Protein AF-A0A0Q5PT56-F1 (afdb_monomer_lite)

Sequence (85 aa):
MNLLLLLSALLSALTGVVSSVRVPEVSHAVAGSARVAGA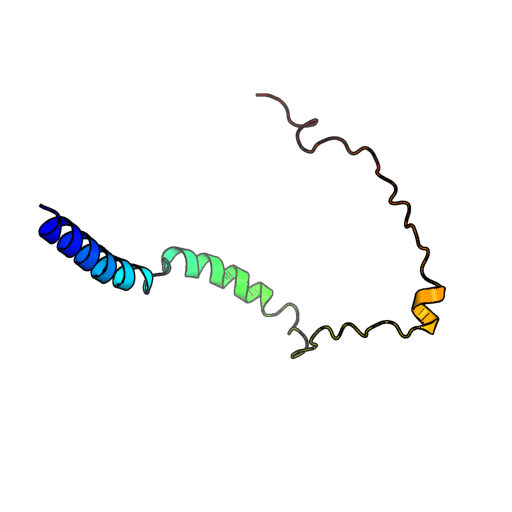AEARRPAATRRPVRGLPMLASLVAIPLSIVLPLRSREPLWANRRRE

Radius of gyration: 27.36 Å; chains: 1; bounding box: 53×58×51 Å

Structure (mmCIF, N/CA/C/O backbone):
data_AF-A0A0Q5PT56-F1
#
_entry.id   AF-A0A0Q5PT56-F1
#
loop_
_atom_site.group_PDB
_atom_site.id
_atom_site.type_symbol
_atom_site.label_atom_id
_atom_site.label_alt_id
_atom_site.label_comp_id
_atom_site.label_asym_id
_atom_site.label_entity_id
_atom_site.label_seq_id
_atom_site.pdbx_PDB_ins_code
_atom_site.Cartn_x
_atom_site.Cartn_y
_atom_site.Cartn_z
_atom_site.occupancy
_atom_site.B_iso_or_equiv
_atom_site.auth_seq_id
_atom_site.auth_comp_id
_atom_site.auth_asym_id
_atom_site.auth_atom_id
_atom_site.pdbx_PDB_model_num
ATOM 1 N N . MET A 1 1 ? -25.315 40.406 11.805 1.00 59.09 1 MET A N 1
ATOM 2 C CA . MET A 1 1 ? -25.595 38.951 11.806 1.00 59.09 1 MET A CA 1
ATOM 3 C C . MET A 1 1 ? -24.338 38.091 11.627 1.00 59.09 1 MET A C 1
ATOM 5 O O . MET A 1 1 ? -24.158 37.171 12.407 1.00 59.09 1 MET A O 1
ATOM 9 N N . ASN A 1 2 ? -23.424 38.407 10.696 1.00 72.75 2 ASN A N 1
ATOM 10 C CA . ASN A 1 2 ? -22.192 37.618 10.476 1.00 72.75 2 ASN A CA 1
ATOM 11 C C . ASN A 1 2 ? -21.182 37.604 11.638 1.00 72.75 2 ASN A C 1
ATOM 13 O O . ASN A 1 2 ? -20.478 36.618 11.817 1.00 72.75 2 ASN A O 1
ATOM 17 N N . LEU A 1 3 ? -21.107 38.672 12.437 1.00 85.81 3 LEU A N 1
ATOM 18 C CA . LEU A 1 3 ? -20.117 38.783 13.519 1.00 85.81 3 LEU A CA 1
ATOM 19 C C . LEU A 1 3 ? -20.387 37.783 14.658 1.00 85.81 3 LEU A C 1
ATOM 21 O O . LEU A 1 3 ? -19.462 37.178 15.188 1.00 85.81 3 LEU A O 1
ATOM 25 N N . LEU A 1 4 ? -21.666 37.538 14.966 1.00 92.06 4 LEU A N 1
ATOM 26 C CA . LEU A 1 4 ? -22.077 36.530 15.948 1.00 92.06 4 LEU A CA 1
ATOM 27 C C . LEU A 1 4 ? -21.792 35.107 15.451 1.00 92.06 4 LEU A C 1
ATOM 29 O O . LEU A 1 4 ? -21.340 34.272 16.228 1.00 92.06 4 LEU A O 1
ATOM 33 N N . LEU A 1 5 ? -21.982 34.849 14.150 1.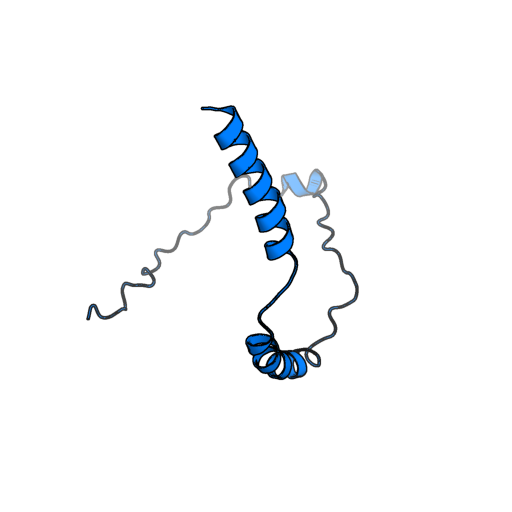00 87.62 5 LEU A N 1
ATOM 34 C CA . LEU A 1 5 ? -21.658 33.554 13.544 1.00 87.62 5 LEU A CA 1
ATOM 35 C C . LEU A 1 5 ? -20.150 33.277 13.592 1.00 87.62 5 LEU A C 1
ATOM 37 O O . LEU A 1 5 ? -19.743 32.197 14.014 1.00 87.62 5 LEU A O 1
ATOM 41 N N . LEU A 1 6 ? -19.321 34.271 13.262 1.00 88.06 6 LEU A N 1
ATOM 42 C CA . LEU A 1 6 ? -17.861 34.171 13.367 1.00 88.06 6 LEU A CA 1
ATOM 43 C C . LEU A 1 6 ? -17.396 33.909 14.805 1.00 88.06 6 LEU A C 1
ATOM 45 O O . LEU A 1 6 ? -16.564 33.031 15.025 1.00 88.06 6 LEU A O 1
ATOM 49 N N . LEU A 1 7 ? -17.967 34.615 15.785 1.00 88.19 7 LEU A N 1
ATOM 50 C CA . LEU A 1 7 ? -17.657 34.394 17.200 1.00 88.19 7 LEU A CA 1
ATOM 51 C C . LEU A 1 7 ? -18.082 32.998 17.673 1.00 88.19 7 LEU A C 1
ATOM 53 O O . LEU A 1 7 ? -17.319 32.336 18.375 1.00 88.19 7 LEU A O 1
ATOM 57 N N . SER A 1 8 ? -19.251 32.512 17.249 1.00 85.44 8 SER A N 1
ATOM 58 C CA . SER A 1 8 ? -19.713 31.161 17.593 1.00 85.44 8 SER A CA 1
ATOM 59 C C . SER A 1 8 ? -18.826 30.061 16.991 1.00 85.44 8 SER A C 1
ATOM 61 O O . SER A 1 8 ? -18.478 29.106 17.685 1.00 85.44 8 SER A O 1
ATOM 63 N N . ALA A 1 9 ? -18.375 30.227 15.742 1.00 85.75 9 ALA A N 1
ATOM 64 C CA . ALA A 1 9 ? -17.459 29.295 15.087 1.00 85.75 9 ALA A CA 1
ATOM 65 C C . ALA A 1 9 ? -16.080 29.278 15.766 1.00 85.75 9 ALA A C 1
ATOM 67 O O . ALA A 1 9 ? -15.503 28.210 15.970 1.00 85.75 9 ALA A O 1
ATOM 68 N N . LEU A 1 10 ? -15.576 30.448 16.174 1.00 85.81 10 LEU A N 1
ATOM 69 C CA . LEU A 1 10 ? -14.301 30.572 16.879 1.00 85.81 10 LEU A CA 1
ATOM 70 C C . LEU A 1 10 ? -14.346 29.890 18.255 1.00 85.81 10 LEU A C 1
ATOM 72 O O . LEU A 1 10 ? -13.438 29.134 18.600 1.00 85.81 10 LEU A O 1
ATOM 76 N N . LEU A 1 11 ? -15.422 30.105 19.017 1.00 84.88 11 LEU A N 1
ATOM 77 C CA . LEU A 1 11 ? -15.630 29.461 20.317 1.00 84.88 11 LEU A CA 1
ATOM 78 C C . LEU A 1 11 ? -15.787 27.939 20.179 1.00 84.88 11 LEU A C 1
ATOM 80 O O . LEU A 1 11 ? -15.223 27.191 20.981 1.00 84.88 11 LEU A O 1
ATOM 84 N N . SER A 1 12 ? -16.484 27.467 19.140 1.00 82.12 12 SER A N 1
ATOM 85 C CA . SER A 1 12 ? -16.619 26.036 18.838 1.00 82.12 12 SER A CA 1
ATOM 86 C C . SER A 1 12 ? -15.286 25.390 18.454 1.00 82.12 12 SER A C 1
ATOM 88 O O . SER A 1 12 ? -15.016 24.265 18.868 1.00 82.12 12 SER A O 1
ATOM 90 N N . ALA A 1 13 ? -14.439 26.078 17.684 1.00 79.56 13 ALA A N 1
ATOM 91 C CA . ALA A 1 13 ? -13.114 25.577 17.332 1.00 79.56 13 ALA A CA 1
ATOM 92 C C . ALA A 1 13 ? -12.197 25.512 18.563 1.00 79.56 13 ALA A C 1
ATOM 94 O O . ALA A 1 13 ? -11.518 24.509 18.777 1.00 79.56 13 ALA A O 1
ATOM 95 N N . LEU A 1 14 ? -12.221 26.542 19.415 1.00 80.50 14 LEU A N 1
ATOM 96 C CA . LEU A 1 14 ? -11.381 26.597 20.611 1.00 80.50 14 LEU A CA 1
ATOM 97 C C . LEU A 1 14 ? -11.759 25.510 21.632 1.00 80.50 14 LEU A C 1
ATOM 99 O O . LEU A 1 14 ? -10.884 24.886 22.226 1.00 80.50 14 LEU A O 1
ATOM 103 N N . THR A 1 15 ? -13.056 25.245 21.804 1.00 75.19 15 THR A N 1
ATOM 104 C CA . THR A 1 15 ? -13.559 24.209 22.723 1.00 75.19 15 THR A CA 1
ATOM 105 C C . THR A 1 15 ? -13.462 22.795 22.140 1.00 75.19 15 THR A C 1
ATOM 107 O O . THR A 1 15 ? -13.104 21.858 22.857 1.00 75.19 15 THR A O 1
ATOM 110 N N . GLY A 1 16 ? -13.694 22.629 20.834 1.00 62.78 16 GLY A N 1
ATOM 111 C CA . GLY A 1 16 ? -13.598 21.340 20.142 1.00 62.78 16 GLY A CA 1
ATOM 112 C C . GLY A 1 16 ? -12.167 20.803 20.039 1.00 62.78 16 GLY A C 1
ATOM 113 O O . GLY A 1 16 ? -11.944 19.603 20.213 1.00 62.78 16 GLY A O 1
ATOM 114 N N . VAL A 1 17 ? -11.175 21.679 19.838 1.00 59.19 17 VAL A N 1
ATOM 115 C CA . VAL A 1 17 ? -9.759 21.273 19.764 1.00 59.19 17 VAL A CA 1
ATOM 116 C C . VAL A 1 17 ? -9.254 20.768 21.119 1.00 59.19 17 VAL A C 1
ATOM 118 O O . VAL A 1 17 ? -8.558 19.754 21.160 1.00 59.19 17 VAL A O 1
ATOM 121 N N . VAL A 1 18 ? -9.663 21.385 22.235 1.00 56.97 18 VAL A N 1
ATOM 122 C CA . VAL A 1 18 ? -9.265 20.942 23.586 1.00 56.97 18 VAL A CA 1
ATOM 123 C C . VAL A 1 18 ? -9.865 19.574 23.934 1.00 56.97 18 VAL A C 1
ATOM 125 O O . VAL A 1 18 ? -9.172 18.738 24.514 1.00 56.97 18 VAL A O 1
ATOM 128 N N . SER A 1 19 ? -11.105 19.296 23.516 1.00 54.56 19 SER A N 1
ATOM 129 C CA . SER A 1 19 ? -11.736 17.987 23.745 1.00 54.56 19 SER A CA 1
ATOM 130 C C . SER A 1 19 ? -11.113 16.857 22.914 1.00 54.56 19 SER A C 1
ATOM 132 O O . SER A 1 19 ? -11.169 15.702 23.331 1.00 54.56 19 SER A O 1
ATOM 134 N N . SER A 1 20 ? -10.510 17.160 21.760 1.00 54.41 20 SER A N 1
ATOM 135 C CA . SER A 1 20 ? -9.912 16.143 20.878 1.00 54.41 20 SER A CA 1
ATOM 136 C C . SER A 1 20 ? -8.575 15.573 21.375 1.00 54.41 20 SER A C 1
ATOM 138 O O . SER A 1 20 ? -8.099 14.574 20.841 1.00 54.41 20 SER A O 1
ATOM 140 N N . VAL A 1 21 ? -7.957 16.185 22.396 1.00 57.06 21 VAL A N 1
ATOM 141 C CA . VAL A 1 21 ? -6.568 15.872 22.782 1.00 57.06 21 VAL A CA 1
ATOM 142 C C . VAL A 1 21 ? -6.452 14.899 23.963 1.00 57.06 21 VAL A C 1
ATOM 144 O O . VAL A 1 21 ? -5.398 14.288 24.126 1.00 57.06 21 VAL A O 1
ATOM 147 N N . ARG A 1 22 ? -7.488 14.679 24.782 1.00 58.28 22 ARG A N 1
ATOM 148 C CA . ARG A 1 22 ? -7.483 13.680 25.879 1.00 58.28 22 ARG A CA 1
ATOM 149 C C . ARG A 1 22 ? -8.934 13.246 26.092 1.00 58.28 22 ARG A C 1
ATOM 151 O O . ARG A 1 22 ? -9.739 14.079 26.471 1.00 58.28 22 ARG A O 1
ATOM 158 N N . VAL A 1 23 ? -9.358 12.033 25.745 1.00 50.66 23 VAL A N 1
ATOM 159 C CA . VAL A 1 23 ? -9.163 10.801 26.525 1.00 50.66 23 VAL A CA 1
ATOM 160 C C . VAL A 1 23 ? -9.339 9.592 25.585 1.00 50.66 23 VAL A C 1
ATOM 162 O O . VAL A 1 23 ? -10.418 9.442 25.016 1.00 50.66 23 VAL A O 1
ATOM 165 N N . PRO A 1 24 ? -8.350 8.695 25.418 1.00 51.50 24 PRO A N 1
ATOM 166 C CA . PRO A 1 24 ? -8.648 7.341 24.966 1.00 51.50 24 PRO A CA 1
ATOM 167 C C . PRO A 1 24 ? -9.392 6.617 26.094 1.00 51.50 24 PRO A C 1
ATOM 169 O O . PRO A 1 24 ? -8.939 6.628 27.239 1.00 51.50 24 PRO A O 1
ATOM 172 N N . GLU A 1 25 ? -10.543 6.021 25.786 1.00 50.28 25 GLU A N 1
ATOM 173 C CA . GLU A 1 25 ? -11.329 5.238 26.737 1.00 50.28 25 GLU A CA 1
ATOM 174 C C . GLU A 1 25 ? -10.457 4.217 27.490 1.00 50.28 25 GLU A C 1
ATOM 176 O O . GLU A 1 25 ? -9.957 3.239 26.931 1.00 50.28 25 GLU A O 1
ATOM 181 N N . VAL A 1 26 ? -10.279 4.445 28.792 1.00 54.59 26 VAL A N 1
ATOM 182 C CA . VAL A 1 26 ? -9.468 3.602 29.686 1.00 54.59 26 VAL A CA 1
ATOM 183 C C . VAL A 1 26 ? -10.091 2.204 29.868 1.00 54.59 26 VAL A C 1
ATOM 185 O O . VAL A 1 26 ? -9.392 1.251 30.211 1.00 54.59 26 VAL A O 1
ATOM 188 N N . SER A 1 27 ? -11.380 2.036 29.557 1.00 50.78 27 SER A N 1
ATOM 189 C CA . SER A 1 27 ? -12.108 0.758 29.606 1.00 50.78 27 SER A CA 1
ATOM 190 C C . SER A 1 27 ? -11.590 -0.273 28.591 1.00 50.78 27 SER A C 1
ATOM 192 O O . SER A 1 27 ? -11.544 -1.466 28.893 1.00 50.78 27 SER A O 1
ATOM 194 N N . HIS A 1 28 ? -11.132 0.162 27.413 1.00 50.22 28 HIS A N 1
ATOM 195 C CA . HIS A 1 28 ? -10.608 -0.733 26.375 1.00 50.22 28 HIS A CA 1
ATOM 196 C C . HIS A 1 28 ? -9.119 -1.077 26.552 1.00 50.22 28 HIS A C 1
ATOM 198 O O . HIS A 1 28 ? -8.640 -2.066 25.988 1.00 50.22 28 HIS A O 1
ATOM 204 N N . ALA A 1 29 ? -8.385 -0.316 27.370 1.00 52.62 29 ALA A N 1
ATOM 205 C CA . ALA A 1 29 ? -6.952 -0.515 27.576 1.00 52.62 29 ALA A CA 1
ATOM 206 C C . ALA A 1 29 ? -6.627 -1.817 28.336 1.00 52.62 29 ALA A C 1
ATOM 208 O O . ALA A 1 29 ? -5.638 -2.477 28.020 1.00 52.62 29 ALA A O 1
ATOM 209 N N . VAL A 1 30 ? -7.472 -2.234 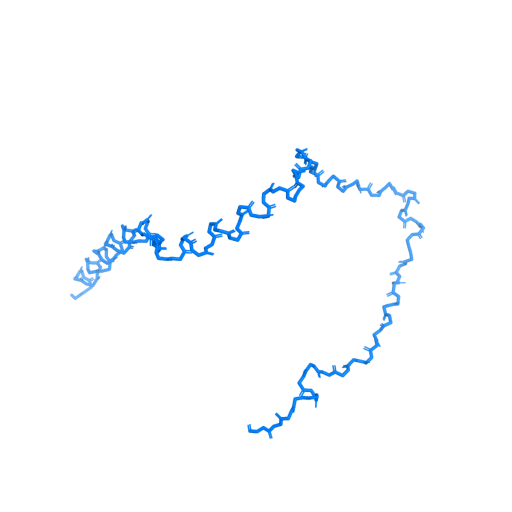29.288 1.00 55.12 30 VAL A N 1
ATOM 210 C CA . VAL A 1 30 ? -7.226 -3.430 30.122 1.00 55.12 30 VAL A CA 1
ATOM 211 C C . VAL A 1 30 ? -7.501 -4.737 29.361 1.00 55.12 30 VAL A C 1
ATOM 213 O O . VAL A 1 30 ? -6.784 -5.722 29.520 1.00 55.12 30 VAL A O 1
ATOM 216 N N . ALA A 1 31 ? -8.493 -4.752 28.465 1.00 52.88 31 ALA A N 1
ATOM 217 C CA . ALA A 1 31 ? -8.772 -5.916 27.616 1.00 52.88 31 ALA A CA 1
ATOM 218 C C . ALA A 1 31 ? -7.766 -6.065 26.452 1.00 52.88 31 ALA A C 1
ATOM 220 O O . ALA A 1 31 ? -7.569 -7.168 25.931 1.00 52.88 31 ALA A O 1
ATOM 221 N N . GLY A 1 32 ? -7.127 -4.961 26.043 1.00 52.88 32 GLY A N 1
ATOM 222 C CA . GLY A 1 32 ? -6.028 -4.952 25.077 1.00 52.88 32 GLY A CA 1
ATOM 223 C C . GLY A 1 32 ? -4.684 -5.348 25.694 1.00 52.88 32 GLY A C 1
ATOM 224 O O . GLY A 1 32 ? -3.944 -6.120 25.087 1.00 52.88 32 GLY A O 1
ATOM 225 N N . SER A 1 33 ? -4.376 -4.894 26.912 1.00 53.75 33 SER A N 1
ATOM 226 C CA . SER A 1 33 ? -3.077 -5.132 27.557 1.00 53.75 33 SER A CA 1
ATOM 227 C C . SER A 1 33 ? -2.790 -6.616 27.811 1.00 53.75 33 SER A C 1
ATOM 229 O O . SER A 1 33 ? -1.677 -7.068 27.544 1.00 53.75 33 SER A O 1
ATOM 231 N N . ALA A 1 34 ? -3.796 -7.404 28.206 1.00 56.97 34 ALA A N 1
ATOM 232 C CA . ALA A 1 34 ? -3.650 -8.852 28.387 1.00 56.97 34 ALA A CA 1
ATOM 233 C C . ALA A 1 34 ? -3.361 -9.601 27.068 1.00 56.97 34 ALA A C 1
ATOM 235 O O . ALA A 1 34 ? -2.604 -10.571 27.060 1.00 56.97 34 ALA A O 1
ATOM 236 N N . ARG A 1 35 ? -3.907 -9.135 25.933 1.00 53.47 35 ARG A N 1
ATOM 237 C CA . ARG A 1 35 ? -3.613 -9.707 24.602 1.00 53.47 35 ARG A CA 1
ATOM 238 C C . ARG A 1 35 ? -2.271 -9.231 24.036 1.00 53.47 35 ARG A C 1
ATOM 240 O O . ARG A 1 35 ? -1.625 -9.979 23.308 1.00 53.47 35 ARG A O 1
ATOM 247 N N . VAL A 1 36 ? -1.833 -8.018 24.378 1.00 54.91 36 VAL A N 1
ATOM 248 C CA . VAL A 1 36 ? -0.542 -7.454 23.944 1.00 54.91 36 VAL A CA 1
ATOM 249 C C . VAL A 1 36 ? 0.632 -8.063 24.718 1.00 54.91 36 VAL A C 1
ATOM 251 O O . VAL A 1 36 ? 1.678 -8.305 24.118 1.00 54.91 36 VAL A O 1
ATOM 254 N N . ALA A 1 37 ? 0.465 -8.392 26.004 1.00 56.03 37 ALA A N 1
ATOM 255 C CA . ALA A 1 37 ? 1.515 -9.028 26.805 1.00 56.03 37 ALA A CA 1
ATOM 256 C C . ALA A 1 37 ? 1.956 -10.391 26.232 1.00 56.03 37 ALA A C 1
ATOM 258 O O . ALA A 1 37 ? 3.152 -10.650 26.141 1.00 56.03 37 ALA A O 1
ATOM 259 N N . GLY A 1 38 ? 1.017 -11.213 25.743 1.00 53.41 38 GLY A N 1
ATOM 260 C CA . GLY A 1 38 ? 1.339 -12.480 25.067 1.00 53.41 38 GLY A CA 1
ATOM 261 C C . GLY A 1 38 ? 1.967 -12.316 23.674 1.00 53.41 38 GLY A C 1
ATOM 262 O O . GLY A 1 38 ? 2.667 -13.207 23.202 1.00 53.41 38 GLY A O 1
ATOM 263 N N . ALA A 1 39 ? 1.761 -11.171 23.014 1.00 53.56 39 ALA A N 1
ATOM 264 C CA . ALA A 1 39 ? 2.366 -10.864 21.716 1.00 53.56 39 ALA A CA 1
ATOM 265 C C . ALA A 1 39 ? 3.775 -10.252 21.837 1.00 53.56 39 ALA A C 1
ATOM 267 O O . ALA A 1 39 ? 4.561 -10.352 20.900 1.00 53.56 39 ALA A O 1
ATOM 268 N N . ALA A 1 40 ? 4.116 -9.643 22.978 1.00 52.19 40 ALA A N 1
ATOM 269 C CA . ALA A 1 40 ? 5.424 -9.023 23.205 1.00 52.19 40 ALA A CA 1
ATOM 270 C C . ALA A 1 40 ? 6.575 -10.046 23.273 1.00 52.19 40 ALA A C 1
ATOM 272 O O . ALA A 1 40 ? 7.718 -9.719 22.947 1.00 52.19 40 ALA A O 1
ATOM 273 N N . GLU A 1 41 ? 6.276 -11.291 23.652 1.00 53.53 41 GLU A N 1
ATOM 274 C CA . GLU A 1 41 ? 7.249 -12.389 23.675 1.00 53.53 41 GLU A CA 1
ATOM 275 C C . GLU A 1 41 ? 7.447 -13.018 22.283 1.00 53.53 41 GLU A C 1
ATOM 277 O O . GLU A 1 41 ? 8.503 -13.574 21.968 1.00 53.53 41 GLU A O 1
ATOM 282 N N . ALA A 1 42 ? 6.481 -12.826 21.378 1.00 57.34 42 ALA A N 1
ATOM 283 C CA . ALA A 1 42 ? 6.607 -13.196 19.980 1.00 57.34 42 ALA A CA 1
ATOM 284 C C . ALA A 1 42 ? 7.418 -12.135 19.218 1.00 57.34 42 ALA A C 1
ATOM 286 O O . ALA A 1 42 ? 6.884 -11.263 18.538 1.00 57.34 42 ALA A O 1
ATOM 287 N N . ARG A 1 43 ? 8.744 -12.312 19.256 1.00 58.22 43 ARG A N 1
ATOM 288 C CA . ARG A 1 43 ? 9.705 -11.775 18.278 1.00 58.22 43 ARG A CA 1
ATOM 289 C C . ARG A 1 43 ? 9.927 -10.264 18.402 1.00 58.22 43 ARG A C 1
ATOM 291 O O . ARG A 1 43 ? 9.261 -9.462 17.757 1.00 58.22 43 ARG A O 1
ATOM 298 N N . ARG A 1 44 ? 10.987 -9.883 19.129 1.00 58.16 44 ARG A N 1
ATOM 299 C CA . ARG A 1 44 ? 11.625 -8.564 18.973 1.00 58.16 44 ARG A CA 1
ATOM 300 C C . ARG A 1 44 ? 11.790 -8.291 17.468 1.00 58.16 44 ARG A C 1
ATOM 302 O O . ARG A 1 44 ? 12.531 -9.040 16.820 1.00 58.16 44 ARG A O 1
ATOM 309 N N . PRO A 1 45 ? 11.110 -7.290 16.879 1.00 56.06 45 PRO A N 1
ATOM 310 C CA . PRO A 1 45 ? 11.376 -6.935 15.498 1.00 56.06 45 PRO A CA 1
ATOM 311 C C . PRO A 1 45 ? 12.833 -6.490 15.447 1.00 56.06 45 PRO A C 1
ATOM 313 O O . PRO A 1 45 ? 13.253 -5.645 16.238 1.00 56.06 45 PRO A O 1
ATOM 316 N N . ALA A 1 46 ? 13.623 -7.130 14.580 1.00 63.44 46 ALA A N 1
ATOM 317 C CA . ALA A 1 46 ? 15.016 -6.766 14.369 1.00 63.44 46 ALA A CA 1
ATOM 318 C C . ALA A 1 46 ? 15.081 -5.248 14.196 1.00 63.44 46 ALA A C 1
ATOM 320 O O . ALA A 1 46 ? 14.386 -4.703 13.333 1.00 63.44 46 ALA A O 1
ATOM 321 N N . ALA A 1 47 ? 15.846 -4.589 15.070 1.00 58.72 47 ALA A N 1
ATOM 322 C CA . ALA A 1 47 ? 15.991 -3.147 15.089 1.00 58.72 47 ALA A CA 1
ATOM 323 C C . ALA A 1 47 ? 16.150 -2.631 13.651 1.00 58.72 47 ALA A C 1
ATOM 325 O O . ALA A 1 47 ? 17.058 -3.040 12.929 1.00 58.72 47 ALA A O 1
ATOM 326 N N . THR A 1 48 ? 15.192 -1.800 13.231 1.00 61.44 48 THR A N 1
ATOM 327 C CA . THR A 1 48 ? 15.364 -0.824 12.148 1.00 61.44 48 THR A CA 1
ATOM 328 C C . THR A 1 48 ? 15.990 -1.351 10.852 1.00 61.44 48 THR A C 1
ATOM 330 O O . THR A 1 48 ? 16.780 -0.662 10.208 1.00 61.44 48 THR A O 1
ATOM 333 N N . ARG A 1 49 ? 15.579 -2.529 10.365 1.00 62.66 49 ARG A N 1
ATOM 334 C CA . ARG A 1 49 ? 15.874 -2.899 8.973 1.00 62.66 49 ARG A CA 1
ATOM 335 C C . ARG A 1 49 ? 14.914 -2.151 8.049 1.00 62.66 49 ARG A C 1
ATOM 337 O O . ARG A 1 49 ? 13.880 -2.675 7.644 1.00 62.66 49 ARG A O 1
ATOM 344 N N . ARG A 1 50 ? 15.233 -0.886 7.754 1.00 63.97 50 ARG A N 1
ATOM 345 C CA . ARG A 1 50 ? 14.500 -0.097 6.757 1.00 63.97 50 ARG A CA 1
ATOM 346 C C . ARG A 1 50 ? 14.562 -0.868 5.433 1.00 63.97 50 ARG A C 1
ATOM 348 O O . ARG A 1 50 ? 15.666 -1.210 5.010 1.00 63.97 50 ARG A O 1
ATOM 355 N N . PRO A 1 51 ? 13.429 -1.177 4.785 1.00 72.62 51 PRO A N 1
ATOM 356 C CA . PRO A 1 51 ? 13.457 -1.808 3.477 1.00 72.62 51 PRO A CA 1
ATOM 357 C C . PRO A 1 51 ? 14.100 -0.829 2.491 1.00 72.62 51 PRO A C 1
ATOM 359 O O . PRO A 1 51 ? 13.484 0.144 2.061 1.00 72.62 51 PRO A O 1
ATOM 362 N N . VAL A 1 52 ? 15.375 -1.051 2.177 1.00 76.31 52 VAL A N 1
ATOM 363 C CA . VAL A 1 52 ? 16.076 -0.317 1.126 1.00 76.31 52 VAL A CA 1
ATOM 364 C C . VAL A 1 52 ? 15.747 -1.027 -0.176 1.00 76.31 52 VAL A C 1
ATOM 366 O O . VAL A 1 52 ? 16.283 -2.094 -0.470 1.00 76.31 52 VAL A O 1
ATOM 369 N N . ARG A 1 53 ? 14.815 -0.465 -0.946 1.00 74.75 53 ARG A N 1
ATOM 370 C CA . ARG A 1 53 ? 14.563 -0.931 -2.307 1.00 74.75 53 ARG A CA 1
ATOM 371 C C . ARG A 1 53 ? 15.674 -0.376 -3.194 1.00 74.75 53 ARG A C 1
ATOM 373 O O . ARG A 1 53 ? 15.661 0.806 -3.521 1.00 74.75 53 ARG A O 1
ATOM 380 N N . GLY A 1 54 ? 16.652 -1.213 -3.533 1.00 78.12 54 GLY A N 1
ATOM 381 C CA . GLY A 1 54 ? 17.656 -0.869 -4.537 1.00 78.12 54 GLY A CA 1
ATOM 382 C C . GLY A 1 54 ? 16.978 -0.613 -5.882 1.00 78.12 54 GLY A C 1
ATOM 383 O O . GLY A 1 54 ? 16.093 -1.373 -6.282 1.00 78.12 54 GLY A O 1
ATOM 384 N N . LEU A 1 55 ? 17.354 0.474 -6.556 1.00 80.44 55 LEU A N 1
ATOM 385 C CA . LEU A 1 55 ? 16.899 0.721 -7.920 1.00 80.44 55 LEU A CA 1
ATOM 386 C C . LEU A 1 55 ? 17.606 -0.265 -8.866 1.00 80.44 55 LEU A C 1
ATOM 388 O O . LEU A 1 55 ? 18.810 -0.485 -8.709 1.00 80.44 55 LEU A O 1
ATOM 392 N N . PRO A 1 56 ? 16.891 -0.870 -9.829 1.00 76.62 56 PRO A N 1
ATOM 393 C CA . PRO A 1 56 ? 17.514 -1.716 -10.839 1.00 76.62 56 PRO A CA 1
ATOM 394 C C . PRO A 1 56 ? 18.532 -0.906 -11.654 1.00 76.62 56 PRO A C 1
ATOM 396 O O . PRO A 1 56 ? 18.249 0.210 -12.088 1.00 76.62 56 PRO A O 1
ATOM 399 N N . MET A 1 57 ? 19.720 -1.470 -11.883 1.00 80.44 57 MET A N 1
ATOM 400 C CA . MET A 1 57 ? 20.683 -0.915 -12.842 1.00 80.44 57 MET A CA 1
ATOM 401 C C . MET A 1 57 ? 20.129 -1.042 -14.270 1.00 80.44 57 MET A C 1
ATOM 403 O O . MET A 1 57 ? 19.358 -1.962 -14.546 1.00 80.44 57 MET A O 1
ATOM 407 N N . LEU A 1 58 ? 20.552 -0.178 -15.201 1.00 77.50 58 LEU A N 1
ATOM 408 C CA . LEU A 1 58 ? 20.050 -0.169 -16.588 1.00 77.50 58 LEU A CA 1
ATOM 409 C C . LEU A 1 58 ? 20.108 -1.552 -17.261 1.00 77.50 58 LEU A C 1
ATOM 411 O O . LEU A 1 58 ? 19.148 -1.959 -17.906 1.00 77.50 58 LEU A O 1
ATOM 415 N N . ALA A 1 59 ? 21.176 -2.321 -17.026 1.00 79.38 59 ALA A N 1
ATOM 416 C CA . ALA A 1 59 ? 21.311 -3.685 -17.541 1.00 79.38 59 ALA A CA 1
ATOM 417 C C . ALA A 1 59 ? 20.208 -4.638 -17.039 1.00 79.38 59 ALA A C 1
ATOM 419 O O . ALA A 1 59 ? 19.748 -5.501 -17.779 1.00 79.38 59 ALA A O 1
ATOM 420 N N . SER A 1 60 ? 19.740 -4.463 -15.799 1.00 76.75 60 SER A N 1
ATOM 421 C CA . SER A 1 60 ? 18.665 -5.287 -15.232 1.00 76.75 60 SER A CA 1
ATOM 422 C C . SER A 1 60 ? 17.279 -4.918 -15.760 1.00 76.75 60 SER A C 1
ATOM 424 O O . SER A 1 60 ? 16.406 -5.778 -15.776 1.00 76.75 60 SER A O 1
ATOM 426 N N . LEU A 1 61 ? 17.082 -3.685 -16.246 1.00 77.25 61 LEU A N 1
ATOM 427 C CA . LEU A 1 61 ? 15.822 -3.262 -16.866 1.00 77.25 61 LEU A CA 1
ATOM 428 C C . LEU A 1 61 ? 15.599 -3.917 -18.236 1.00 77.25 61 LEU A C 1
ATOM 430 O O . LEU A 1 61 ? 14.457 -4.187 -18.587 1.00 77.25 61 LEU A O 1
ATOM 434 N N . VAL A 1 62 ? 16.671 -4.223 -18.977 1.00 79.56 62 VAL A N 1
ATOM 435 C CA . VAL A 1 62 ? 16.592 -4.881 -20.298 1.00 79.56 62 VAL A CA 1
ATOM 436 C C . VAL A 1 62 ? 15.993 -6.287 -20.198 1.00 79.56 62 VAL A C 1
ATOM 438 O O . VAL A 1 62 ? 15.298 -6.730 -21.107 1.00 79.56 62 VAL A O 1
ATOM 441 N N . ALA A 1 63 ? 16.227 -6.982 -19.083 1.00 79.44 63 ALA A N 1
ATOM 442 C CA . ALA A 1 63 ? 15.695 -8.321 -18.841 1.00 79.44 63 ALA A CA 1
ATOM 443 C C . ALA A 1 63 ? 14.237 -8.324 -18.341 1.00 79.44 63 ALA A C 1
ATOM 445 O O . ALA A 1 63 ? 13.649 -9.397 -18.192 1.00 79.44 63 ALA A O 1
ATOM 446 N N . ILE A 1 64 ? 13.648 -7.157 -18.046 1.00 78.50 64 ILE A N 1
ATOM 447 C CA . ILE A 1 64 ? 12.271 -7.078 -17.552 1.00 78.50 64 ILE A CA 1
ATOM 448 C C . ILE A 1 64 ? 11.318 -7.158 -18.748 1.00 78.50 64 ILE A C 1
ATOM 450 O O . ILE A 1 64 ? 11.384 -6.309 -19.639 1.00 78.50 64 ILE A O 1
ATOM 454 N N . PRO A 1 65 ? 10.399 -8.138 -18.781 1.00 76.75 65 PRO A N 1
ATOM 455 C CA . PRO A 1 65 ? 9.405 -8.207 -19.839 1.00 76.75 65 PRO A CA 1
ATOM 456 C C . PRO A 1 65 ? 8.525 -6.951 -19.810 1.00 76.75 65 PRO A C 1
ATOM 458 O O . PRO A 1 65 ? 7.983 -6.585 -18.767 1.00 76.75 65 PRO A O 1
ATOM 461 N N . LEU A 1 66 ? 8.353 -6.314 -20.973 1.00 75.62 66 LEU A N 1
ATOM 462 C CA . LEU A 1 66 ? 7.544 -5.095 -21.144 1.00 75.62 66 LEU A CA 1
ATOM 463 C C . LEU A 1 66 ? 6.062 -5.299 -20.790 1.00 75.62 66 LEU A C 1
ATOM 465 O O . LEU A 1 66 ? 5.343 -4.339 -20.527 1.00 75.62 66 LEU A O 1
ATOM 469 N N . SER A 1 67 ? 5.607 -6.551 -20.760 1.00 75.19 67 SER A N 1
ATOM 470 C CA . SER A 1 67 ? 4.254 -6.926 -20.377 1.00 75.19 67 SER A CA 1
ATOM 471 C C . SER A 1 67 ? 4.280 -8.139 -19.459 1.00 75.19 67 SER A C 1
ATOM 473 O O . SER A 1 67 ? 4.752 -9.212 -19.839 1.00 75.19 67 SER A O 1
ATOM 475 N N . ILE A 1 68 ? 3.715 -7.984 -18.265 1.00 78.44 68 ILE A N 1
ATOM 476 C CA . ILE A 1 68 ? 3.405 -9.100 -17.377 1.00 78.44 68 ILE A CA 1
ATOM 477 C C . ILE A 1 68 ? 1.949 -9.475 -17.638 1.00 78.44 68 ILE A C 1
ATOM 479 O O . ILE A 1 68 ? 1.043 -8.689 -17.367 1.00 78.44 68 ILE A O 1
ATOM 483 N N . VAL A 1 69 ? 1.716 -10.679 -18.160 1.00 80.19 69 VAL A N 1
ATOM 484 C CA . VAL A 1 69 ? 0.363 -11.234 -18.243 1.00 80.19 69 VAL A CA 1
ATOM 485 C C . VAL A 1 69 ? -0.018 -11.700 -16.844 1.00 80.19 69 VAL A C 1
ATOM 487 O O . VAL A 1 69 ? 0.457 -12.730 -16.369 1.00 80.19 69 VAL A O 1
ATOM 490 N N . LEU A 1 70 ? -0.849 -10.916 -16.158 1.00 80.44 70 LEU A N 1
ATOM 491 C CA . LEU A 1 70 ? -1.428 -11.314 -14.881 1.00 80.44 70 LEU A CA 1
ATOM 492 C C . LEU A 1 70 ? -2.591 -12.273 -15.160 1.00 80.44 70 LEU A C 1
ATOM 494 O O . LEU A 1 70 ? -3.581 -11.852 -15.763 1.00 80.44 70 LEU A O 1
ATOM 498 N N . PRO A 1 71 ? -2.518 -13.549 -14.741 1.00 82.50 71 PRO A N 1
ATOM 499 C CA . PRO A 1 71 ? -3.634 -14.463 -14.910 1.00 82.50 71 PRO A CA 1
ATOM 500 C C . PRO A 1 71 ? -4.768 -14.035 -13.973 1.00 82.50 71 PRO A C 1
ATOM 502 O O . PRO A 1 71 ? -4.766 -14.349 -12.780 1.00 82.50 71 PRO A O 1
ATOM 505 N N . LEU A 1 72 ? -5.747 -13.308 -14.509 1.00 80.44 72 LEU A N 1
ATOM 506 C CA . LEU A 1 72 ? -6.988 -13.008 -13.806 1.00 80.44 72 LEU A CA 1
ATOM 507 C C . LEU A 1 72 ? -7.797 -14.300 -13.714 1.00 80.44 72 LEU A C 1
ATOM 509 O O . LEU A 1 72 ? -8.445 -14.724 -14.668 1.00 80.44 72 LEU A O 1
ATOM 513 N N . ARG A 1 73 ? -7.732 -14.964 -12.562 1.00 82.06 73 ARG A N 1
ATOM 514 C CA . ARG A 1 73 ? -8.623 -16.088 -12.277 1.00 82.06 73 ARG A CA 1
ATOM 515 C C . ARG A 1 73 ? -9.969 -15.530 -11.845 1.00 82.06 73 ARG A C 1
ATOM 517 O O . ARG A 1 73 ? -10.025 -14.728 -10.913 1.00 82.06 73 ARG A O 1
ATOM 524 N N . SER A 1 74 ? -11.039 -15.985 -12.494 1.00 80.56 74 SER A N 1
ATOM 525 C CA . SER A 1 74 ? -12.385 -15.785 -11.964 1.00 80.56 74 SER A CA 1
ATOM 526 C C . SER A 1 74 ? -12.432 -16.400 -10.569 1.00 80.56 74 SER A C 1
ATOM 528 O O . SER A 1 74 ? -12.115 -17.579 -10.390 1.00 80.56 74 SER A O 1
ATOM 530 N N . ARG A 1 75 ? -12.746 -15.578 -9.570 1.00 84.62 75 ARG A N 1
ATOM 531 C CA . ARG A 1 75 ? -12.919 -16.014 -8.190 1.00 84.62 75 ARG A CA 1
ATOM 532 C C . ARG A 1 75 ? -14.355 -15.730 -7.808 1.00 84.62 75 ARG A C 1
ATOM 534 O O . ARG A 1 75 ? -14.845 -14.624 -8.019 1.00 84.62 75 ARG A O 1
ATOM 541 N N . GLU A 1 76 ? -15.003 -16.740 -7.248 1.00 86.50 76 GLU A N 1
ATOM 542 C CA . GLU A 1 76 ? -16.339 -16.597 -6.698 1.00 86.50 76 GLU A CA 1
ATOM 543 C C . GLU A 1 76 ? -16.357 -15.434 -5.683 1.00 86.50 76 GLU A C 1
ATOM 545 O O . GLU A 1 76 ? -15.460 -15.351 -4.829 1.00 86.50 76 GLU A O 1
ATOM 550 N N . PRO A 1 77 ? -17.312 -14.490 -5.788 1.00 82.62 77 PRO A N 1
ATOM 551 C CA . PRO A 1 77 ? -17.361 -13.365 -4.873 1.00 82.62 77 PRO A CA 1
ATOM 552 C C . PRO A 1 77 ? -17.633 -13.855 -3.447 1.00 82.62 77 PRO A C 1
ATOM 554 O O . PRO A 1 77 ? -18.383 -14.802 -3.228 1.00 82.62 77 PRO A O 1
ATOM 557 N N . LEU A 1 78 ? -17.055 -13.172 -2.455 1.00 80.38 78 LEU A N 1
ATOM 558 C CA . LEU A 1 78 ? -17.085 -13.576 -1.036 1.00 80.38 78 LEU A CA 1
ATOM 559 C C . LEU A 1 78 ? -18.496 -13.772 -0.449 1.00 80.38 78 LEU A C 1
ATOM 561 O O . LEU A 1 78 ? -18.647 -14.363 0.619 1.00 80.38 78 LEU A O 1
ATOM 565 N N . TRP A 1 79 ? -19.518 -13.234 -1.109 1.00 81.56 79 TRP A N 1
ATOM 566 C CA . TRP A 1 79 ? -20.915 -13.318 -0.702 1.00 81.56 79 TRP A CA 1
ATOM 567 C C . TRP A 1 79 ? -21.709 -14.410 -1.428 1.00 81.56 79 TRP A C 1
ATOM 569 O O . TRP A 1 79 ? -22.832 -14.674 -1.014 1.00 81.56 79 TRP A O 1
ATOM 579 N N . ALA A 1 80 ? -21.167 -15.055 -2.466 1.00 86.44 80 ALA A N 1
ATOM 580 C CA . ALA A 1 80 ? -21.897 -16.070 -3.232 1.00 86.44 80 ALA A CA 1
ATOM 581 C C . ALA A 1 80 ? -22.304 -17.276 -2.372 1.00 86.44 80 ALA A C 1
ATOM 583 O O . ALA A 1 80 ? -23.415 -17.777 -2.493 1.00 86.44 80 ALA A O 1
ATOM 584 N N . ASN A 1 81 ? -21.442 -17.663 -1.429 1.00 83.56 81 ASN A N 1
ATOM 585 C CA . ASN A 1 81 ? -21.698 -18.758 -0.494 1.00 83.56 81 ASN A CA 1
ATOM 586 C C . ASN A 1 81 ? -22.462 -18.330 0.770 1.00 83.56 81 ASN A C 1
ATOM 588 O O . ASN A 1 81 ? -22.646 -19.136 1.682 1.00 83.56 81 ASN A O 1
ATOM 592 N N . ARG A 1 82 ? -22.888 -17.064 0.881 1.00 85.44 82 ARG A N 1
ATOM 593 C CA . ARG A 1 82 ? -23.671 -16.616 2.038 1.00 85.44 82 ARG A CA 1
ATOM 594 C C . ARG A 1 82 ? -25.141 -16.935 1.795 1.00 85.44 82 ARG A C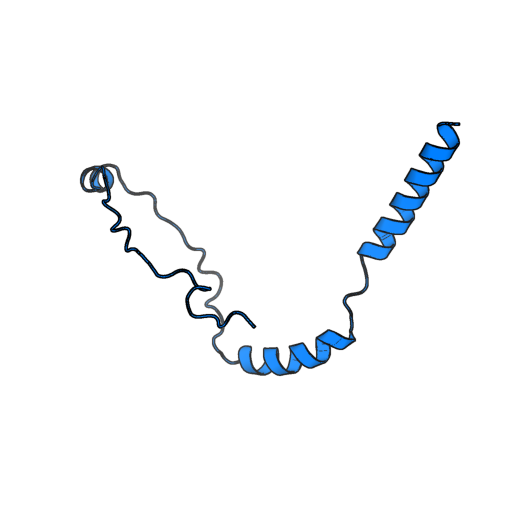 1
ATOM 596 O O . ARG A 1 82 ? -25.719 -16.475 0.811 1.00 85.44 82 ARG A O 1
ATOM 603 N N . ARG A 1 83 ? -25.756 -17.691 2.711 1.00 81.44 83 ARG A N 1
ATOM 604 C CA . ARG A 1 83 ? -27.216 -17.824 2.756 1.00 81.44 83 ARG A CA 1
ATOM 605 C C . ARG A 1 83 ? -27.827 -16.430 2.889 1.00 81.44 83 ARG A C 1
ATOM 607 O O . ARG A 1 83 ? -27.424 -15.658 3.755 1.00 81.44 83 ARG A O 1
ATOM 614 N N . ARG A 1 84 ? -28.759 -16.112 1.991 1.00 77.50 84 ARG A N 1
ATOM 615 C CA . ARG A 1 84 ? -29.642 -14.955 2.124 1.00 77.50 84 ARG A CA 1
ATOM 616 C C . ARG A 1 84 ? -30.725 -15.362 3.119 1.00 77.50 84 ARG A C 1
ATOM 618 O O . ARG A 1 84 ? -31.614 -16.123 2.749 1.00 77.50 84 ARG A O 1
ATOM 625 N N . GLU A 1 85 ? -30.566 -14.938 4.362 1.00 71.44 85 GLU A N 1
ATOM 626 C CA . GLU A 1 85 ? -31.607 -14.964 5.394 1.00 71.44 85 GLU A CA 1
ATOM 627 C C . GLU A 1 85 ? -32.130 -13.542 5.594 1.00 71.44 85 GLU A C 1
ATOM 629 O O . GLU A 1 85 ? -31.305 -12.600 5.488 1.00 71.44 85 GLU A O 1
#

Foldseek 3Di:
DVVVVVVVVVVCVVVVVVVVPDDDPPVVVVVVVVVVVVCVVVDDDDPDPDPDDDDDDPVRVVPDPPDDDDPDDDDDPPCPPPDDD

Secondary structure (DSSP, 8-state):
-HHHHHHHHHHHHHHHHHHTSS---HHHHHHHHHHHHHHHSS----TT-----PPPPHHHHHTS-S-----------TTTTS---

pLDDT: mean 70.2, std 12.97, range [50.22, 92.06]

=== Feature glossary ===
The record interleaves many kinds of information about one protein. Here is each kind framed as the question it answers.

Q: What does the local fold look like, residue by residue?
A: The Foldseek 3Di string encodes local tertiary geometry as a 20-letter alphabet — one character per residue — derived from the relative positions of nearby Cα atoms. Unlike the amino-acid sequence, 3Di is a direct function of the 3D structure, so two proteins with the same fold have similar 3Di strings even at low sequence identity.

Q: Which residues are in helices, strands, or loops?
A: The SS8 string is DSSP's per-residue secondary-structure call. α-helix (H) means an i→i+4 H-bond ladder; β-strand (E) means the residue participates in a β-sheet; 3₁₀ (G) and π (I) are tighter and wider helices; T/S are turns/bends; '-' is loop.

Q: How big and how compact is the whole molecule?
A: Radius of gyration (Rg) is the root-mean-square distance of Cα atoms from their centroid — a single number for overall size and compactness. A gl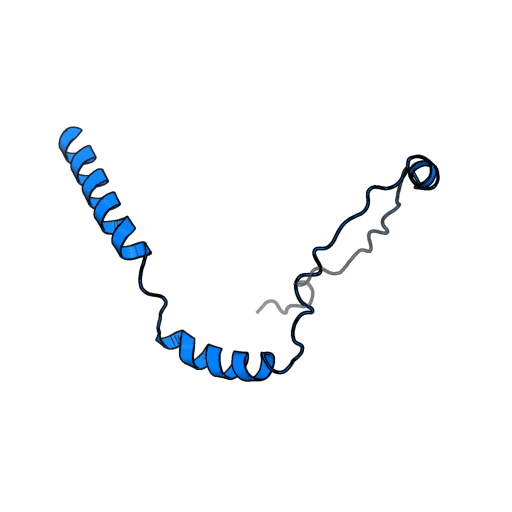obular domain of N residues has Rg ≈ 2.2·N^0.38 Å; an extended or disordered chain has a much larger Rg. The Cα contact count is the number of residue pa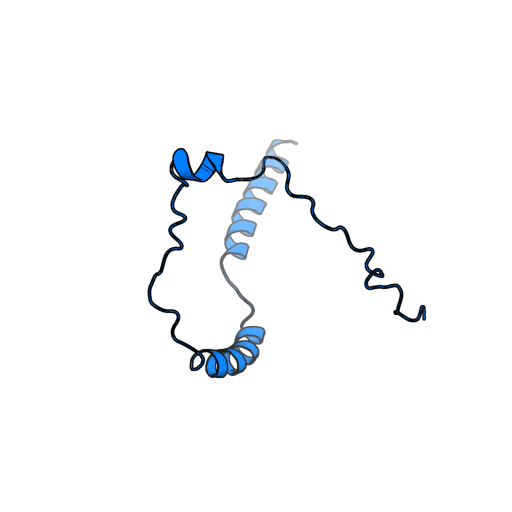irs whose Cα atoms are within 8 Å and are more than four positions apart in sequence — a standard proxy for tertiary packing density. The bounding box is the smallest axis-aligned box enclosing all Cα atoms.

Q: Where is each backbone atom in 3D?
A: Structure coordinates are given as an mmCIF _atom_site loop: one row per atom with element, residue name, chain id, sequence number, and x/y/z position in Å. Only the four main-chain atoms per residue are included here; side chains are omitted to keep the record compact.

Q: What is the amino-acid chain?
A: Primary structure: the covalent order of the twenty standard amino acids along the backbone. Two proteins with the same sequence will (almost always) fold to the same structure; two with 30% identity often share a fold but not the details.

Q: What if only a Cα trace is available?
A: Three-state secondary structure (P-SEA) collapses the eight DSSP classes into helix (a), strand (b), and coil (c). P-SEA assigns these from Cα geometry alone — distances and angles — without requiring backbone oxygens, so it works on any Cα trace.

Q: What family and function is it annotated with?
A: Database cross-references. InterPro integrates a dozen domain/family signature databases into unified entries with residue-range hits. GO terms attach function/process/location labels with evidence codes. CATH codes position the fold in a four-level structural taxonomy. Organism is the NCBI-taxonomy species name.

Q: How confident is the AlphaFold model at each residue?
A: pLDDT is the predicted lDDT-Cα score: AlphaFold's confidence that the local environment of each residue (all inter-atomic distances within 15 Å) is correctly placed. It is a per-residue number between 0 and 100, with higher meaning more reliable.

Q: How mobile is each atom in the crystal?
A: B-factor (Debye–Waller factor) reflects atomic displacement in the crystal lattice. It is an experimental observable (units Å²), not a prediction; low values mean the atom is pinned down, high values mean it moves or is heterogeneous across the crystal.

Q: Which residues are buried vs exposed?
A: SASA measures how much of the protein is reachable by solvent. It is computed by rolling a water-sized probe over the atomic surface and summing the exposed area (Å²). Per-residue SASA distinguishes core (buried, low SASA) from surface (exposed, high SASA) residues; total SASA is a whole-molecule size measure.

Q: What do the diagnostic plots show?
A: Plot images: a contact map (which residues are close in 3D, as an N×N binary image), a Ramachandran scatter (backbone torsion angles, revealing secondary-structure composition at a glance), and — for AlphaFold structures — a PAE heatmap (pairwise prediction confidence).

Q: What known structures does this most resemble?
A: The Foldseek neighbor list gives the closest experimentally determined structures in the PDB, ranked by structural alignment. TM-score near 1 means near-identical fold; near 0.3 means only rough topology match. This is how one finds what a novel AlphaFold prediction most resembles in the solved-structure universe.

Q: Are the domains correctly placed relative to each other?
A: Predicted aligned error is AlphaFold's pairwise confidence. Unlike pLDDT (per-residue), PAE is per-residue-pair and captures whether two parts of the structure are correctly placed relative to each other. Units are ångströms of expected positional error.

Q: What do the rendered images show?
A: Structure images are PyMOL renders from six orthogonal camera directions. Cartoon representation draws helices as coils and strands as arrows; sticks shows the backbone as bonds; surface shows the solvent-excluded envelope. Rainbow coloring maps sequence position to hue (blue→red, N→C); chain coloring assigns a distinct color per polypeptide.

Q: What are the backbone torsion angles?
A: φ (phi) and ψ (psi) are the two rotatable backbone dihedrals per residue: φ is the C(i-1)–N–Cα–C torsion, ψ is the N–Cα–C–N(i+1) torsion, both in degrees on (−180°, 180°]. α-helical residues cluster near (−60°, −45°); β-strand residues near (−120°, +130°). A Ramachandran plot is simply a scatter of (φ, ψ) for every residue.